Protein AF-X1B028-F1 (afdb_monomer_lite)

pLDDT: mean 74.96, std 14.42, range [39.03, 93.81]

Foldseek 3Di:
DQPWKKKKWKWWQDPPPGTDTPDIDTPDDPVPDPPLVVLCVVPPWDDWDKDDDPQWIKTKTKDWDQDPPDPVRIIIMMMIIITRDPDPCVVVVVD

Secondary structure (DSSP, 8-state):
----EEEEEEEEEETTTEEEEEEEEES--GGG-HHHHHHHHT-SSPPPEEEE-SS-EEEEEEEEEE-SSSTTSEEEEEEEEEEE-S-TTTTTT--

Structure (mmCIF, N/CA/C/O backbone):
data_AF-X1B028-F1
#
_entry.id   AF-X1B028-F1
#
loop_
_atom_site.group_PDB
_atom_site.id
_atom_site.type_symbol
_atom_site.label_atom_id
_atom_site.label_alt_id
_atom_site.label_comp_id
_atom_site.label_asym_id
_atom_site.label_entity_id
_atom_site.label_seq_id
_atom_site.pdbx_PDB_ins_code
_atom_site.Cartn_x
_atom_site.Cartn_y
_atom_site.Cartn_z
_atom_site.occupancy
_atom_site.B_iso_or_equiv
_atom_site.auth_seq_id
_atom_site.auth_comp_id
_atom_site.auth_asym_id
_atom_site.auth_atom_id
_atom_site.pdbx_PDB_model_num
ATOM 1 N N . GLU A 1 1 ? -23.813 3.323 14.507 1.00 43.28 1 GLU A N 1
ATOM 2 C CA . GLU A 1 1 ? -22.871 2.222 14.792 1.00 43.28 1 GLU A CA 1
ATOM 3 C C . GLU A 1 1 ? -21.665 2.382 13.881 1.00 43.28 1 GLU A C 1
ATOM 5 O O . GLU A 1 1 ? -21.815 2.262 12.671 1.00 43.28 1 GLU A O 1
ATOM 10 N N . ASN A 1 2 ? -20.504 2.754 14.426 1.00 49.44 2 ASN A N 1
ATOM 11 C CA . ASN A 1 2 ? -19.271 2.833 13.642 1.00 49.44 2 ASN A CA 1
ATOM 12 C C . ASN A 1 2 ? -18.770 1.398 13.450 1.00 49.44 2 ASN A C 1
ATOM 14 O O . ASN A 1 2 ? -18.189 0.818 14.363 1.00 49.44 2 ASN A O 1
ATOM 18 N N . LYS A 1 3 ? -19.093 0.782 12.307 1.00 56.81 3 LYS A N 1
ATOM 19 C CA . LYS A 1 3 ? -18.559 -0.537 11.959 1.00 56.81 3 LYS A CA 1
ATOM 20 C C . LYS A 1 3 ? -17.068 -0.382 11.697 1.00 56.81 3 LYS A C 1
ATOM 22 O O . LYS A 1 3 ? -16.688 0.222 10.694 1.00 56.81 3 LYS A O 1
ATOM 27 N N . GLU A 1 4 ? -16.255 -0.942 12.586 1.00 64.69 4 GLU A N 1
ATOM 28 C CA . GLU A 1 4 ? -14.823 -1.114 12.362 1.00 64.69 4 GLU A CA 1
ATOM 29 C C . GLU A 1 4 ? -14.619 -1.733 10.978 1.00 64.69 4 GLU A C 1
ATOM 31 O O . GLU A 1 4 ? -15.138 -2.804 10.655 1.00 64.69 4 GLU A O 1
ATOM 36 N N . SER A 1 5 ? -13.927 -1.000 10.113 1.00 71.88 5 SER A N 1
ATOM 37 C CA . SER A 1 5 ? -13.748 -1.372 8.716 1.00 71.88 5 SER A CA 1
ATOM 38 C C . SER A 1 5 ? -12.262 -1.426 8.433 1.00 71.88 5 SER A C 1
ATOM 40 O O . SER A 1 5 ? -11.601 -0.391 8.336 1.00 71.88 5 SER A O 1
ATOM 42 N N . ARG A 1 6 ? -11.763 -2.644 8.238 1.00 78.62 6 ARG A N 1
ATOM 43 C CA . ARG A 1 6 ? -10.395 -2.903 7.799 1.00 78.62 6 ARG A CA 1
ATOM 44 C C . ARG A 1 6 ? -10.404 -3.284 6.329 1.00 78.62 6 ARG A C 1
ATOM 46 O O . ARG A 1 6 ? -11.130 -4.195 5.920 1.00 78.62 6 ARG A O 1
ATOM 53 N N . ARG A 1 7 ? -9.643 -2.560 5.514 1.00 87.19 7 ARG A N 1
ATOM 54 C CA . ARG A 1 7 ? -9.623 -2.752 4.059 1.00 87.19 7 ARG A CA 1
ATOM 55 C C . ARG A 1 7 ? -8.197 -2.786 3.546 1.00 87.19 7 ARG A C 1
ATOM 57 O O . ARG A 1 7 ? -7.346 -2.034 4.012 1.00 87.19 7 ARG A O 1
ATOM 64 N N . LEU A 1 8 ? -7.971 -3.652 2.571 1.00 87.56 8 LEU A N 1
ATOM 65 C CA . LEU A 1 8 ? -6.727 -3.733 1.823 1.00 87.56 8 LEU A CA 1
ATOM 66 C C . LEU A 1 8 ? -6.966 -3.174 0.428 1.00 87.56 8 LEU A C 1
ATOM 68 O O . LEU A 1 8 ? -7.900 -3.598 -0.254 1.00 87.56 8 LEU A O 1
ATOM 72 N N . TYR A 1 9 ? -6.093 -2.273 0.005 1.00 90.62 9 TYR A N 1
ATOM 73 C CA . TYR A 1 9 ? -6.022 -1.775 -1.358 1.00 90.62 9 TYR A CA 1
ATOM 74 C C . TYR A 1 9 ? -4.613 -1.979 -1.898 1.00 90.62 9 TYR A C 1
ATOM 76 O O . TYR A 1 9 ? -3.635 -1.789 -1.179 1.00 90.62 9 TYR A O 1
ATOM 84 N N . ILE A 1 10 ? -4.512 -2.361 -3.164 1.00 89.38 10 ILE A N 1
ATOM 85 C CA . ILE A 1 10 ? -3.257 -2.407 -3.905 1.00 89.38 10 ILE A CA 1
ATOM 86 C C . ILE A 1 10 ? -3.431 -1.502 -5.109 1.00 89.38 10 ILE A C 1
ATOM 88 O O . ILE A 1 10 ? -4.340 -1.702 -5.917 1.00 89.38 10 ILE A O 1
ATOM 92 N N . PHE A 1 11 ? -2.564 -0.511 -5.212 1.00 92.75 11 PHE A N 1
ATOM 93 C CA . PHE A 1 11 ? -2.509 0.429 -6.313 1.00 92.75 11 PHE A CA 1
ATOM 94 C C . PHE A 1 11 ? -1.306 0.118 -7.193 1.00 92.75 11 PH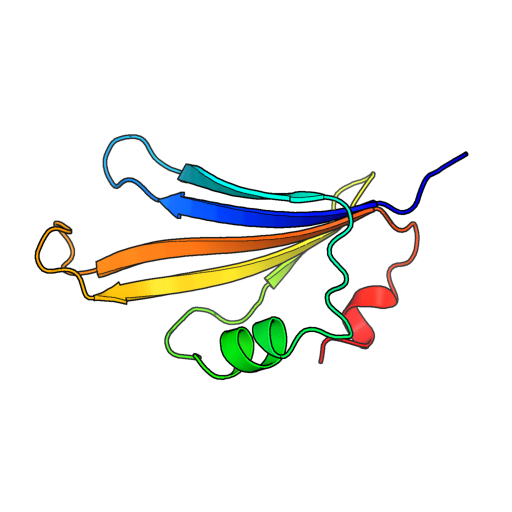E A C 1
ATOM 96 O O . PHE A 1 11 ? -0.222 -0.165 -6.688 1.00 92.75 11 PHE A O 1
ATOM 103 N N . TYR A 1 12 ? -1.513 0.194 -8.500 1.00 92.25 12 TYR A N 1
ATOM 104 C CA . TYR A 1 12 ? -0.465 0.214 -9.512 1.00 92.25 12 TYR A CA 1
ATOM 105 C C . TYR A 1 12 ? -0.287 1.652 -10.001 1.00 92.25 12 TYR A C 1
ATOM 107 O O . TYR A 1 12 ? -1.278 2.314 -10.303 1.00 92.25 12 TYR A O 1
ATOM 115 N N . PHE A 1 13 ? 0.945 2.144 -10.079 1.00 91.19 13 PHE A N 1
ATOM 116 C CA . PHE A 1 13 ? 1.244 3.507 -10.512 1.00 91.19 13 PHE A CA 1
ATOM 117 C C . PHE A 1 13 ? 1.640 3.485 -11.981 1.00 91.19 13 PHE A C 1
ATOM 119 O O . PHE A 1 13 ? 2.805 3.308 -12.338 1.00 91.19 13 PHE A O 1
ATOM 126 N N . ASP A 1 14 ? 0.636 3.667 -12.832 1.00 88.75 14 ASP A N 1
ATOM 127 C CA . ASP A 1 14 ? 0.835 3.833 -14.261 1.00 88.75 14 ASP A CA 1
ATOM 128 C C . ASP A 1 14 ? 1.643 5.113 -14.512 1.00 88.75 14 ASP A C 1
ATOM 130 O O . ASP A 1 14 ? 1.323 6.187 -14.000 1.00 88.75 14 ASP A O 1
ATOM 134 N N . GLN A 1 15 ? 2.704 5.011 -15.309 1.00 82.12 15 GLN A N 1
ATOM 135 C CA . GLN A 1 15 ? 3.621 6.129 -15.550 1.00 82.12 15 GLN A CA 1
ATOM 136 C C . GLN A 1 15 ? 3.008 7.255 -16.399 1.00 82.12 15 GLN A C 1
ATOM 138 O O . GLN A 1 15 ? 3.611 8.321 -16.526 1.00 82.12 15 GLN A O 1
ATOM 143 N N . VAL A 1 16 ? 1.849 7.017 -17.017 1.00 85.31 16 VAL A N 1
ATOM 144 C CA . VAL A 1 16 ? 1.126 7.982 -17.850 1.00 85.31 16 VAL A CA 1
ATOM 145 C C . VAL A 1 16 ? -0.158 8.429 -17.161 1.00 85.31 16 VAL A C 1
ATOM 147 O O . VAL A 1 16 ? -0.432 9.624 -17.096 1.00 85.31 16 VAL A O 1
ATOM 150 N N . GLU A 1 17 ? -0.938 7.483 -16.642 1.00 88.00 17 GLU A N 1
ATOM 151 C CA . GLU A 1 17 ? -2.274 7.753 -16.094 1.00 88.00 17 GLU A CA 1
ATOM 152 C C . GLU A 1 17 ? -2.295 7.912 -14.564 1.00 88.00 17 GLU A C 1
ATOM 154 O O . GLU A 1 17 ? -3.297 8.360 -14.007 1.00 88.00 17 GLU A O 1
ATOM 159 N N . GLY A 1 18 ? -1.197 7.590 -13.877 1.00 88.31 18 GLY A N 1
ATOM 160 C CA . GLY A 1 18 ? -1.083 7.686 -12.424 1.00 88.31 18 GLY A CA 1
ATOM 161 C C . GLY A 1 18 ? -1.636 6.463 -11.674 1.00 88.31 18 GLY A C 1
ATOM 162 O O . GLY A 1 18 ? -1.694 5.357 -12.220 1.00 88.31 18 GLY A O 1
ATOM 163 N N . PRO A 1 19 ? -2.001 6.612 -10.386 1.00 91.19 19 PRO A N 1
ATOM 164 C CA . PRO A 1 19 ? -2.388 5.488 -9.541 1.00 91.19 19 PRO A CA 1
ATOM 165 C C . PRO A 1 19 ? -3.736 4.889 -9.959 1.00 91.19 19 PRO A C 1
ATOM 167 O O . PRO A 1 19 ? -4.768 5.558 -9.967 1.00 91.19 19 PRO A O 1
ATOM 170 N N . LYS A 1 20 ? -3.734 3.585 -10.225 1.00 93.81 20 LYS A N 1
ATOM 171 C CA . LYS A 1 20 ? -4.911 2.774 -10.537 1.00 93.81 20 LYS A CA 1
ATOM 172 C C . LYS A 1 20 ? -5.131 1.737 -9.455 1.00 93.81 20 LYS A C 1
ATOM 174 O O . LYS A 1 20 ? -4.188 1.087 -9.005 1.00 93.81 20 LYS A O 1
ATOM 179 N N . LEU A 1 21 ? -6.387 1.541 -9.060 1.00 93.12 21 LEU A N 1
ATOM 180 C CA . LEU A 1 21 ? -6.742 0.452 -8.160 1.00 93.12 21 LEU A CA 1
ATOM 181 C C . LEU A 1 21 ? -6.549 -0.884 -8.888 1.00 93.12 21 LEU A C 1
ATOM 183 O O . LEU A 1 21 ? -7.281 -1.195 -9.823 1.00 93.12 21 LEU A O 1
ATOM 187 N N . PHE A 1 22 ? -5.568 -1.663 -8.445 1.00 89.06 22 PHE A N 1
ATOM 188 C CA . PHE A 1 22 ? -5.262 -2.980 -8.994 1.00 89.06 22 PHE A CA 1
ATOM 189 C C . PHE A 1 22 ? -6.057 -4.081 -8.286 1.00 89.06 22 PHE A C 1
ATOM 191 O O . PHE A 1 22 ? -6.580 -4.992 -8.922 1.00 89.06 22 PHE A O 1
ATOM 198 N N . PHE A 1 23 ? -6.171 -3.989 -6.959 1.00 88.31 23 PHE A N 1
ATOM 199 C CA . PHE A 1 23 ? -6.892 -4.963 -6.144 1.00 88.31 23 PHE A CA 1
ATOM 200 C C . PHE A 1 23 ? -7.473 -4.312 -4.888 1.00 88.31 23 PHE A C 1
ATOM 202 O O . PHE A 1 23 ? -6.851 -3.430 -4.297 1.00 88.31 23 PHE A O 1
ATOM 209 N N . SER A 1 24 ? -8.639 -4.780 -4.439 1.00 90.12 24 SER A N 1
ATOM 210 C CA . SER A 1 24 ? -9.202 -4.404 -3.144 1.00 90.12 24 SER A CA 1
ATOM 211 C C . SER A 1 24 ? -9.854 -5.587 -2.436 1.00 90.12 24 SER A C 1
ATOM 213 O O . SER A 1 24 ? -10.386 -6.506 -3.061 1.00 90.12 24 SER A O 1
ATOM 215 N N . LYS A 1 25 ? -9.824 -5.556 -1.102 1.00 86.50 25 LYS A N 1
ATOM 216 C CA . LYS A 1 25 ? -10.528 -6.516 -0.251 1.00 86.50 25 LYS A CA 1
ATOM 217 C C . LYS A 1 25 ? -11.118 -5.826 0.973 1.00 86.50 25 LYS A C 1
ATOM 219 O O . LYS A 1 25 ? -10.416 -5.135 1.714 1.00 86.50 25 LYS A O 1
ATOM 224 N N . HIS A 1 26 ? -12.411 -6.052 1.184 1.00 83.19 26 HIS A N 1
ATOM 225 C CA . HIS A 1 26 ? -13.130 -5.651 2.390 1.00 83.19 26 HIS A CA 1
ATOM 226 C C . HIS A 1 26 ? -12.940 -6.693 3.501 1.00 83.19 26 HIS A C 1
ATOM 228 O O . HIS A 1 26 ? -12.719 -7.867 3.207 1.00 83.19 26 HIS A O 1
ATOM 234 N N . GLU A 1 27 ? -13.008 -6.252 4.760 1.00 78.06 27 GLU A N 1
ATOM 235 C CA . GLU A 1 27 ? -12.847 -7.100 5.956 1.00 78.06 27 GLU A CA 1
ATOM 236 C C . GLU A 1 27 ? -11.498 -7.841 5.993 1.00 78.06 27 GLU A C 1
ATOM 238 O O . GLU A 1 27 ? -11.392 -9.017 6.340 1.00 78.06 27 GLU A O 1
ATOM 243 N N . PHE A 1 28 ? -10.428 -7.147 5.603 1.00 73.81 28 PHE A N 1
ATOM 244 C CA . PHE A 1 28 ? -9.080 -7.702 5.664 1.00 73.81 28 PHE A CA 1
ATOM 245 C C . PHE A 1 28 ? -8.529 -7.611 7.092 1.00 73.81 28 PHE A C 1
ATOM 247 O O . PHE A 1 28 ? -8.522 -6.531 7.673 1.00 73.81 28 PHE A O 1
ATOM 254 N N . ASN A 1 29 ? -8.028 -8.714 7.658 1.00 68.44 29 ASN A N 1
ATOM 255 C CA . ASN A 1 29 ? -7.398 -8.705 8.980 1.00 68.44 29 ASN A CA 1
ATOM 256 C C . ASN A 1 29 ? -5.858 -8.671 8.858 1.00 68.44 29 ASN A C 1
ATOM 258 O O . ASN A 1 29 ? -5.261 -9.712 8.569 1.00 68.44 29 ASN A O 1
ATOM 262 N N . PRO A 1 30 ? -5.204 -7.512 9.079 1.00 59.41 30 PRO A N 1
ATOM 263 C CA . PRO A 1 30 ? -3.757 -7.372 8.925 1.00 59.41 30 PRO A CA 1
ATOM 264 C C 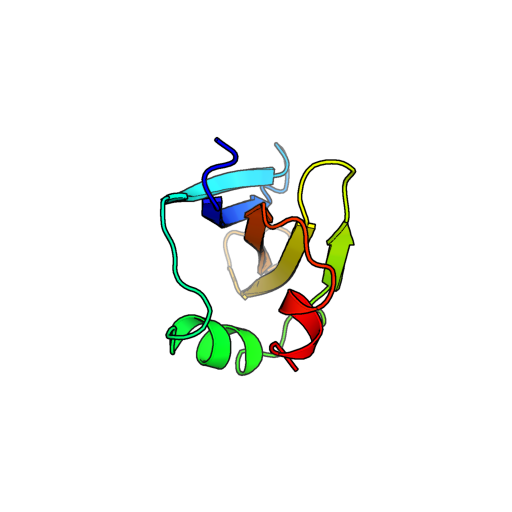. PRO A 1 30 ? -2.957 -8.135 9.987 1.00 59.41 30 PRO A C 1
ATOM 266 O O . PRO A 1 30 ? -1.914 -8.703 9.676 1.00 59.41 30 PRO A O 1
ATOM 269 N N . PHE A 1 31 ? -3.486 -8.243 11.207 1.00 57.38 31 PHE A N 1
ATOM 270 C CA . PHE A 1 31 ? -2.791 -8.827 12.361 1.00 57.38 31 PHE A CA 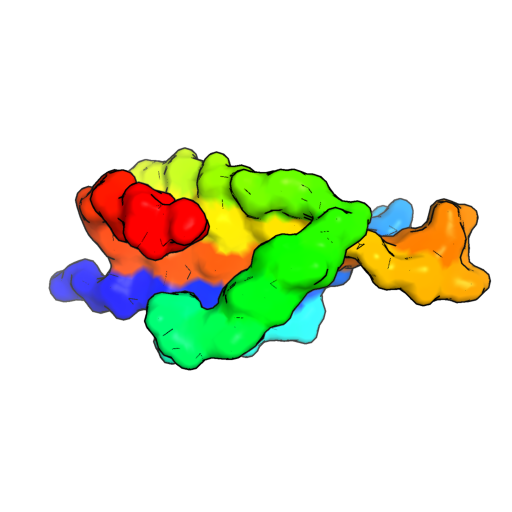1
ATOM 271 C C . PHE A 1 31 ? -2.587 -10.347 12.290 1.00 57.38 31 PHE A C 1
ATOM 273 O O . PHE A 1 31 ? -1.978 -10.922 13.182 1.00 57.38 31 PHE A O 1
ATOM 280 N N . ASN A 1 32 ? -3.106 -11.007 11.252 1.00 55.22 32 ASN A N 1
ATOM 281 C CA . ASN A 1 32 ? -2.954 -12.449 11.054 1.00 55.22 32 ASN A CA 1
ATOM 282 C C . ASN A 1 32 ? -2.355 -12.792 9.685 1.00 55.22 32 ASN A C 1
ATOM 284 O O . ASN A 1 32 ? -2.487 -13.915 9.199 1.00 55.22 32 ASN A O 1
ATOM 288 N N . SER A 1 33 ? -1.782 -11.806 8.994 1.00 56.47 33 SER A N 1
ATOM 289 C CA . SER A 1 33 ? -1.362 -12.006 7.619 1.00 56.47 33 SER A CA 1
ATOM 290 C C . SER A 1 33 ? 0.151 -12.168 7.553 1.00 56.47 33 SER A C 1
ATOM 292 O O . SER A 1 33 ? 0.895 -11.198 7.615 1.00 56.47 33 SER A O 1
ATOM 294 N N . VAL A 1 34 ? 0.580 -13.407 7.303 1.00 62.44 34 VAL A N 1
ATOM 295 C CA . VAL A 1 34 ? 1.885 -13.740 6.704 1.00 62.44 34 VAL A CA 1
ATOM 296 C C . VAL A 1 34 ? 2.195 -12.805 5.527 1.00 62.44 34 VAL A C 1
ATOM 298 O O . VAL A 1 34 ? 3.345 -12.502 5.257 1.00 62.44 34 VAL A O 1
ATOM 301 N N . LEU A 1 35 ? 1.158 -12.290 4.857 1.00 65.19 35 LEU A N 1
ATOM 302 C CA . LEU A 1 35 ? 1.262 -11.243 3.852 1.00 65.19 35 LEU A CA 1
ATOM 303 C C . LEU A 1 35 ? 1.953 -9.972 4.373 1.00 65.19 35 LEU A C 1
ATOM 305 O O . LEU A 1 35 ? 2.823 -9.482 3.680 1.00 65.19 35 LEU A O 1
ATOM 309 N N . LEU A 1 36 ? 1.625 -9.437 5.552 1.00 63.06 36 LEU A N 1
AT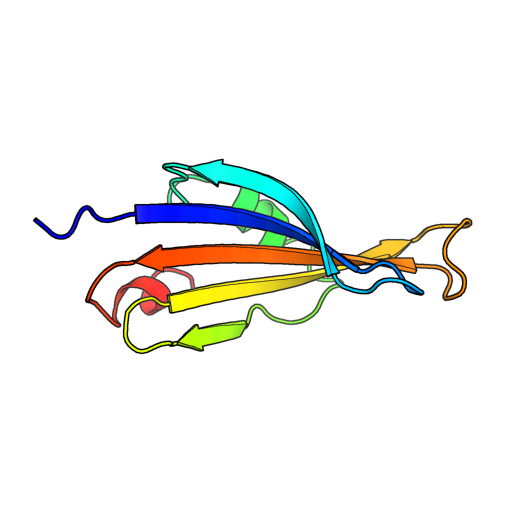OM 310 C CA . LEU A 1 36 ? 2.295 -8.252 6.105 1.00 63.06 36 LEU A CA 1
ATOM 311 C C . LEU A 1 36 ? 3.762 -8.526 6.427 1.00 63.06 36 LEU A C 1
ATOM 313 O O . LEU A 1 36 ? 4.605 -7.726 6.045 1.00 63.06 36 LEU A O 1
ATOM 317 N N . ASP A 1 37 ? 4.078 -9.670 7.029 1.00 66.75 37 ASP A N 1
ATOM 318 C CA . ASP A 1 37 ? 5.467 -10.063 7.305 1.00 66.75 37 ASP A CA 1
ATOM 319 C C . ASP A 1 37 ? 6.261 -10.270 6.013 1.00 66.75 37 ASP A C 1
ATOM 321 O O . ASP A 1 37 ? 7.412 -9.850 5.893 1.00 66.75 37 ASP A O 1
ATOM 325 N N . ILE A 1 38 ? 5.632 -10.868 5.001 1.00 65.50 38 ILE A N 1
ATOM 326 C CA . ILE A 1 38 ? 6.174 -10.964 3.648 1.00 65.50 38 ILE A CA 1
ATOM 327 C C . ILE A 1 38 ? 6.406 -9.552 3.098 1.00 65.50 38 ILE A C 1
ATOM 329 O O . ILE A 1 38 ? 7.509 -9.227 2.688 1.00 65.50 38 ILE A O 1
ATOM 333 N N . LEU A 1 39 ? 5.423 -8.661 3.149 1.00 63.03 39 LEU A N 1
ATOM 334 C CA . LEU A 1 39 ? 5.555 -7.306 2.613 1.00 63.03 39 LEU A CA 1
ATOM 335 C C . LEU A 1 39 ? 6.626 -6.481 3.335 1.00 63.03 39 LEU A C 1
ATOM 337 O O . LEU A 1 39 ? 7.380 -5.769 2.682 1.00 63.03 39 LEU A O 1
ATOM 341 N N . LEU A 1 40 ? 6.743 -6.620 4.655 1.00 59.88 40 LEU A N 1
ATOM 342 C CA . LEU A 1 40 ? 7.795 -6.000 5.458 1.00 59.88 40 LEU A CA 1
ATOM 343 C C . LEU A 1 40 ? 9.176 -6.617 5.171 1.00 59.88 40 LEU A C 1
ATOM 345 O O . LEU A 1 40 ? 10.176 -5.900 5.188 1.00 59.88 40 LEU A O 1
ATOM 349 N N . SER A 1 41 ? 9.246 -7.922 4.879 1.00 60.44 41 SER A N 1
ATOM 350 C CA . SER A 1 41 ? 10.500 -8.627 4.565 1.00 60.44 41 SER A CA 1
ATOM 351 C C . SER A 1 41 ? 10.967 -8.462 3.117 1.00 60.44 41 SER A C 1
ATOM 353 O O . SER A 1 41 ? 12.168 -8.533 2.863 1.00 60.44 41 SER A O 1
ATOM 355 N N . TYR A 1 42 ? 10.077 -8.126 2.179 1.00 59.34 42 TYR A N 1
ATOM 356 C CA . TYR A 1 42 ? 10.400 -7.732 0.798 1.00 59.34 42 TYR A CA 1
ATOM 357 C C . TYR A 1 42 ? 11.034 -6.326 0.700 1.00 59.34 42 TYR A C 1
ATOM 359 O O . TYR A 1 42 ? 10.960 -5.692 -0.351 1.00 59.34 42 TYR A O 1
ATOM 367 N N . GLY A 1 43 ? 11.685 -5.859 1.775 1.00 49.59 43 GLY A N 1
ATOM 368 C CA . GLY A 1 43 ? 12.322 -4.554 1.992 1.00 49.59 43 GLY A CA 1
ATOM 369 C C . GLY A 1 43 ? 13.423 -4.151 1.004 1.00 49.59 43 GLY A C 1
ATOM 370 O O . GLY A 1 43 ? 14.549 -3.869 1.401 1.00 49.59 43 GLY A O 1
ATOM 371 N N . GLY A 1 44 ? 13.082 -4.080 -0.280 1.00 50.06 44 GLY A N 1
ATOM 372 C CA . GLY A 1 44 ? 13.721 -3.259 -1.306 1.00 50.06 44 GLY A CA 1
ATOM 373 C C . GLY A 1 44 ? 12.878 -2.030 -1.688 1.00 50.06 44 GLY A C 1
ATOM 374 O O . GLY A 1 44 ? 13.296 -1.261 -2.548 1.00 50.06 44 GLY A O 1
ATOM 375 N N . GLY A 1 45 ? 11.700 -1.850 -1.071 1.00 59.72 45 GLY A N 1
ATOM 376 C CA . GLY A 1 45 ? 10.820 -0.678 -1.187 1.00 59.72 45 GLY A CA 1
ATOM 377 C C . GLY A 1 45 ? 10.882 0.240 0.042 1.00 59.72 45 GLY A C 1
ATOM 378 O O . GLY A 1 45 ? 11.504 -0.097 1.049 1.00 59.72 45 GLY A O 1
ATOM 379 N N . GLU A 1 46 ? 10.267 1.421 -0.050 1.00 65.00 46 GLU A N 1
ATOM 380 C CA . GLU A 1 46 ? 10.291 2.461 0.990 1.00 65.00 46 GLU A CA 1
ATOM 381 C C . GLU A 1 46 ? 9.765 1.945 2.344 1.00 65.00 46 GLU A C 1
ATOM 383 O O . GLU A 1 46 ? 8.935 1.036 2.409 1.00 65.00 46 GLU A O 1
ATOM 388 N N . LYS A 1 47 ? 10.238 2.535 3.454 1.00 69.81 47 LYS A N 1
ATOM 389 C CA . LYS A 1 47 ? 9.729 2.194 4.794 1.00 69.81 47 LYS A CA 1
ATOM 390 C C . LYS A 1 47 ? 8.212 2.424 4.846 1.00 69.81 47 LYS A C 1
ATOM 392 O O . LYS A 1 47 ? 7.759 3.441 4.318 1.00 69.81 47 LYS A O 1
ATOM 397 N N . PRO A 1 48 ? 7.439 1.543 5.511 1.00 76.56 48 PRO A N 1
ATOM 398 C CA . PRO A 1 48 ? 6.008 1.754 5.660 1.00 76.56 48 PRO A CA 1
ATOM 399 C C . PRO A 1 48 ? 5.742 3.099 6.342 1.00 76.56 48 PRO A C 1
ATOM 401 O O . PRO A 1 48 ? 6.419 3.453 7.312 1.00 76.56 48 PRO A O 1
ATOM 404 N N . PHE A 1 49 ? 4.761 3.844 5.837 1.00 80.00 49 PHE A N 1
ATOM 405 C CA . PHE A 1 49 ? 4.442 5.180 6.334 1.00 80.00 49 PHE A CA 1
ATOM 406 C C . PHE A 1 49 ? 2.945 5.317 6.644 1.00 80.00 49 PHE A C 1
ATOM 408 O O . PHE A 1 49 ? 2.093 5.013 5.797 1.00 80.00 49 PHE A O 1
ATOM 415 N N . PRO A 1 50 ? 2.597 5.760 7.865 1.00 81.62 50 PRO A N 1
ATOM 416 C CA . PRO A 1 50 ? 1.215 6.005 8.226 1.00 81.62 50 PRO A CA 1
ATOM 417 C C . PRO A 1 50 ? 0.740 7.367 7.702 1.00 81.62 50 PRO A C 1
ATOM 419 O O . PRO A 1 50 ? 1.486 8.345 7.732 1.00 81.62 50 PRO A O 1
ATOM 422 N N . ILE A 1 51 ? -0.520 7.449 7.273 1.00 84.06 51 ILE A N 1
A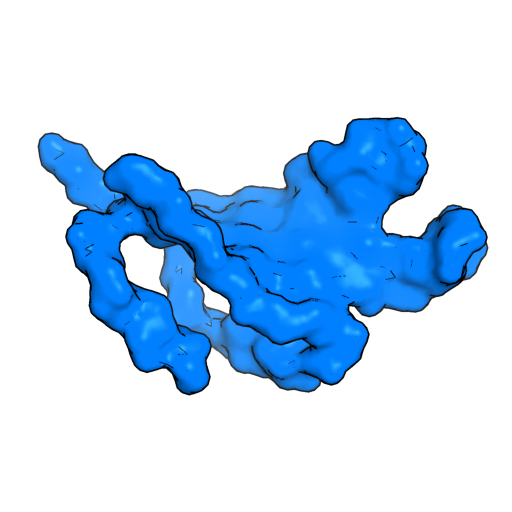TOM 423 C CA . ILE A 1 51 ? -1.222 8.718 7.027 1.00 84.06 51 ILE A CA 1
ATOM 424 C C . ILE A 1 51 ? -2.530 8.695 7.811 1.00 84.06 51 ILE A C 1
ATOM 426 O O . ILE A 1 51 ? -3.328 7.768 7.656 1.00 84.06 51 ILE A O 1
ATOM 430 N N . ALA A 1 52 ? -2.744 9.715 8.640 1.00 81.88 52 ALA A N 1
ATOM 431 C CA . ALA A 1 52 ? -3.956 9.890 9.428 1.00 81.88 52 ALA A CA 1
ATOM 432 C C . ALA A 1 52 ? -4.869 10.948 8.796 1.00 81.88 52 ALA A C 1
ATOM 434 O O . ALA A 1 52 ? -4.412 12.030 8.429 1.00 81.88 52 ALA A O 1
ATOM 435 N N . PHE A 1 53 ? -6.153 10.623 8.704 1.00 81.81 53 PHE A N 1
ATOM 436 C CA . PHE A 1 53 ? -7.246 11.512 8.324 1.00 81.81 53 PHE A CA 1
ATOM 437 C C . PHE A 1 53 ? -8.207 11.654 9.512 1.00 81.81 53 PHE A C 1
ATOM 439 O O . PHE A 1 53 ? -8.064 10.950 10.512 1.00 81.81 53 PHE A O 1
ATOM 446 N N . GLU A 1 54 ? -9.182 12.558 9.407 1.00 77.31 54 GLU A N 1
ATOM 447 C CA . GLU A 1 54 ? -10.176 12.795 10.466 1.00 77.31 54 GLU A CA 1
ATOM 448 C C . GLU A 1 54 ? -10.960 11.517 10.818 1.00 77.31 54 GLU A C 1
ATOM 450 O O . GLU A 1 54 ? -11.104 11.186 11.992 1.00 77.31 54 GLU A O 1
ATOM 455 N N . ASP A 1 55 ? -11.361 10.749 9.799 1.00 76.25 55 ASP A N 1
ATOM 456 C CA . ASP A 1 55 ? -12.248 9.589 9.963 1.00 76.25 55 ASP A CA 1
ATOM 457 C C . ASP A 1 55 ? -11.546 8.228 9.884 1.00 76.25 55 ASP A C 1
ATOM 459 O O . ASP A 1 55 ? -12.155 7.196 10.153 1.00 76.25 55 ASP A O 1
ATOM 463 N N . PHE A 1 56 ? -10.293 8.172 9.435 1.00 81.06 56 PHE A N 1
ATOM 464 C CA . PHE A 1 56 ? -9.588 6.905 9.249 1.00 81.06 56 PHE A CA 1
ATOM 465 C C . PHE A 1 56 ? -8.080 7.096 9.203 1.00 81.06 56 PHE A C 1
ATOM 467 O O . PHE A 1 56 ? -7.556 8.188 8.994 1.00 81.06 56 PHE A O 1
ATOM 474 N N . GLN A 1 57 ? -7.359 5.993 9.350 1.00 83.44 57 GLN A N 1
ATOM 475 C CA . GLN A 1 57 ? -5.911 5.965 9.232 1.00 83.44 57 GLN A CA 1
ATOM 476 C C . GLN A 1 57 ? -5.506 4.934 8.185 1.00 83.44 57 GLN A C 1
ATOM 478 O O . GLN A 1 57 ? -6.215 3.957 7.927 1.00 83.44 57 GLN A O 1
ATOM 483 N N . THR A 1 58 ? -4.358 5.163 7.562 1.00 85.88 58 THR A N 1
ATOM 484 C CA . THR A 1 58 ? -3.783 4.253 6.578 1.00 85.88 58 THR A CA 1
ATOM 485 C C . THR A 1 58 ? -2.350 3.905 6.933 1.00 85.88 58 THR A C 1
ATOM 487 O O . THR A 1 58 ? -1.609 4.773 7.383 1.00 85.88 58 THR A O 1
ATOM 490 N N . LEU A 1 59 ? -1.951 2.658 6.691 1.00 82.44 59 LEU A N 1
ATOM 491 C CA . LEU A 1 59 ? -0.550 2.253 6.621 1.00 82.44 59 LEU A CA 1
ATOM 492 C C . LEU A 1 59 ? -0.230 1.896 5.180 1.00 82.44 59 LEU A C 1
ATOM 494 O O . LEU A 1 59 ? -0.860 1.008 4.603 1.00 82.44 59 LEU A O 1
ATOM 498 N N . ASN A 1 60 ? 0.732 2.611 4.613 1.00 85.56 60 ASN A N 1
ATOM 499 C CA . ASN A 1 60 ? 1.083 2.506 3.209 1.00 85.56 60 ASN A CA 1
ATOM 500 C C . ASN A 1 60 ? 2.459 1.871 3.065 1.00 85.56 60 ASN A C 1
ATOM 502 O O . ASN A 1 60 ? 3.375 2.181 3.825 1.00 85.56 60 ASN A O 1
ATOM 506 N N . TYR A 1 61 ? 2.596 0.999 2.075 1.00 84.31 61 TYR A N 1
ATOM 507 C CA . TYR A 1 61 ? 3.851 0.367 1.710 1.00 84.31 61 TYR A CA 1
ATOM 508 C C . TYR A 1 61 ? 4.061 0.500 0.210 1.00 84.31 61 TYR A C 1
ATOM 510 O O . TYR A 1 61 ? 3.294 -0.057 -0.576 1.00 84.31 61 TYR A O 1
ATOM 518 N N . LYS A 1 62 ? 5.088 1.251 -0.181 1.00 86.88 62 LYS A N 1
ATOM 519 C CA . LYS A 1 62 ? 5.430 1.489 -1.580 1.00 86.88 62 LYS A CA 1
ATOM 520 C C . LYS A 1 62 ? 6.609 0.612 -1.978 1.00 86.88 62 LYS A C 1
ATOM 522 O O . LYS A 1 62 ? 7.630 0.579 -1.295 1.00 86.88 62 LYS A O 1
ATOM 527 N N . PHE A 1 63 ? 6.467 -0.100 -3.087 1.00 83.12 63 PHE A N 1
ATOM 528 C CA . PHE A 1 63 ? 7.476 -1.033 -3.569 1.00 83.12 63 PHE A CA 1
ATOM 529 C C . PHE A 1 63 ? 7.553 -1.039 -5.090 1.00 83.12 63 PHE A C 1
ATOM 531 O O . PHE A 1 63 ? 6.656 -0.567 -5.790 1.00 83.12 63 PHE A O 1
ATOM 538 N N . TYR A 1 64 ? 8.658 -1.587 -5.584 1.00 85.25 64 TYR A N 1
ATOM 539 C CA . TYR A 1 64 ? 8.991 -1.588 -6.996 1.00 85.25 64 TYR A CA 1
ATOM 540 C C . TYR A 1 64 ? 9.236 -3.015 -7.475 1.00 85.25 64 TYR A C 1
ATOM 542 O O . TYR A 1 64 ? 9.925 -3.791 -6.810 1.00 85.25 64 TYR A O 1
ATOM 550 N N . ILE A 1 65 ? 8.692 -3.357 -8.640 1.00 83.44 65 ILE A N 1
ATOM 551 C CA . ILE A 1 65 ? 8.923 -4.644 -9.296 1.00 83.44 65 ILE A CA 1
ATOM 552 C C . ILE A 1 65 ? 9.743 -4.389 -10.561 1.00 83.44 65 ILE A C 1
ATOM 554 O O . ILE A 1 65 ? 9.277 -3.655 -11.432 1.00 83.44 65 ILE A O 1
ATOM 558 N N . PRO A 1 66 ? 10.937 -4.990 -10.722 1.00 84.50 66 PRO A N 1
ATOM 559 C CA . PRO A 1 66 ? 11.684 -4.894 -11.970 1.00 84.50 66 PRO A CA 1
ATOM 560 C C . PRO A 1 66 ? 10.841 -5.368 -13.158 1.00 84.50 66 PRO A C 1
ATOM 562 O O . PRO A 1 66 ? 10.289 -6.469 -13.145 1.00 84.50 66 PRO A O 1
ATOM 565 N N . SER A 1 67 ? 10.762 -4.549 -14.202 1.00 83.38 67 SER A N 1
ATOM 566 C CA . SER A 1 67 ? 9.967 -4.833 -15.396 1.00 83.38 67 SER A CA 1
ATOM 567 C C . SER A 1 67 ? 10.683 -4.309 -16.623 1.00 83.38 67 SER A C 1
ATOM 569 O O . SER A 1 67 ? 11.069 -3.146 -16.693 1.00 83.38 67 SER A O 1
ATOM 571 N N . LYS A 1 68 ? 10.826 -5.175 -17.627 1.00 88.69 68 LYS A N 1
ATOM 572 C CA . LYS A 1 68 ? 11.379 -4.792 -18.934 1.00 88.69 68 LYS A CA 1
ATOM 573 C C . LYS A 1 68 ? 10.406 -3.941 -19.755 1.00 88.69 68 LYS A C 1
ATOM 575 O O . LYS A 1 68 ? 10.807 -3.398 -20.778 1.00 88.69 68 LYS A O 1
ATOM 580 N N . PHE A 1 69 ? 9.144 -3.870 -19.335 1.00 84.44 69 PHE A N 1
ATOM 581 C CA . PHE A 1 69 ? 8.092 -3.116 -20.013 1.00 84.44 69 PHE A CA 1
ATOM 582 C C . PHE A 1 69 ? 7.903 -1.714 -19.416 1.00 84.44 69 PHE A C 1
ATOM 584 O O . PHE A 1 69 ? 7.392 -0.829 -20.100 1.00 84.44 69 PHE A O 1
ATOM 591 N N . ALA A 1 70 ? 8.368 -1.485 -18.185 1.00 83.50 70 ALA A N 1
ATOM 592 C CA . ALA A 1 70 ? 8.378 -0.169 -17.560 1.00 83.50 70 ALA A CA 1
ATOM 593 C C . ALA A 1 70 ? 9.454 0.736 -18.176 1.00 83.50 70 ALA A C 1
ATOM 595 O O . ALA A 1 70 ? 10.599 0.314 -18.357 1.00 83.50 70 ALA A O 1
ATOM 596 N N . ARG A 1 71 ? 9.144 2.020 -18.416 1.00 80.06 71 ARG A N 1
ATOM 597 C CA . ARG A 1 71 ? 10.115 2.964 -19.014 1.00 80.06 71 ARG A CA 1
ATOM 598 C C . ARG A 1 71 ? 11.306 3.243 -18.097 1.00 80.06 71 ARG A C 1
ATOM 600 O O . ARG A 1 71 ? 12.403 3.494 -18.578 1.00 80.06 71 ARG A O 1
ATOM 607 N N . SER A 1 72 ? 11.090 3.186 -16.786 1.00 81.12 72 SER A N 1
ATOM 608 C CA . SER A 1 72 ? 12.125 3.336 -15.756 1.00 81.12 72 SER A CA 1
ATOM 609 C C . SER A 1 72 ? 12.844 2.023 -15.415 1.00 81.12 72 SER A C 1
ATOM 611 O O . SER A 1 72 ? 13.755 2.026 -14.591 1.00 81.12 72 SER A O 1
ATOM 613 N N . GLY A 1 73 ? 12.439 0.896 -16.016 1.00 85.19 73 GLY A N 1
ATOM 614 C CA . GLY A 1 73 ? 12.926 -0.445 -15.676 1.00 85.19 73 GLY A CA 1
ATOM 615 C C . GLY A 1 73 ? 12.252 -1.080 -14.451 1.00 85.19 73 GLY A C 1
ATOM 616 O O . GLY A 1 73 ? 12.588 -2.207 -14.083 1.00 85.19 73 GLY A O 1
ATOM 617 N N . PHE A 1 74 ? 11.293 -0.390 -13.827 1.00 86.50 74 PHE A N 1
ATOM 618 C CA . PHE A 1 74 ? 10.513 -0.895 -12.700 1.00 86.50 74 PHE A CA 1
ATOM 619 C C . PHE A 1 74 ? 9.058 -0.414 -12.743 1.00 86.50 74 PHE A C 1
ATOM 621 O O . PHE A 1 74 ? 8.779 0.739 -13.066 1.00 86.50 74 PHE A O 1
ATOM 628 N N . GLU A 1 75 ? 8.137 -1.300 -12.382 1.00 87.31 75 GLU A N 1
ATOM 629 C CA . GLU A 1 75 ? 6.754 -0.957 -12.058 1.00 87.31 75 GLU A CA 1
ATOM 630 C C . GLU A 1 75 ? 6.672 -0.509 -10.601 1.00 87.31 75 GLU A C 1
ATOM 632 O O . GLU A 1 75 ? 7.314 -1.102 -9.732 1.00 87.31 75 GLU A O 1
ATOM 637 N N . GLU A 1 76 ? 5.852 0.496 -10.323 1.00 89.31 76 GLU A N 1
ATOM 638 C CA . GLU A 1 76 ? 5.615 0.986 -8.970 1.00 89.31 76 GLU A CA 1
ATOM 639 C C . GLU A 1 76 ? 4.234 0.548 -8.473 1.00 89.31 76 GLU A C 1
ATOM 641 O O . GLU A 1 76 ? 3.228 0.645 -9.180 1.00 89.31 76 GLU A O 1
ATOM 646 N N . PHE A 1 77 ? 4.194 0.073 -7.231 1.00 88.69 77 PHE A N 1
ATOM 647 C CA . PHE A 1 77 ? 2.979 -0.346 -6.551 1.00 88.69 77 PHE A CA 1
ATOM 648 C C . PHE A 1 77 ? 2.927 0.221 -5.134 1.00 88.69 77 PHE A C 1
ATOM 650 O O . PHE A 1 77 ? 3.954 0.459 -4.496 1.00 88.69 77 PHE A O 1
ATOM 657 N N . MET A 1 78 ? 1.713 0.373 -4.609 1.00 89.56 78 MET A N 1
ATOM 658 C CA . MET A 1 78 ? 1.485 0.706 -3.207 1.00 89.56 78 MET A CA 1
ATOM 659 C C . MET A 1 78 ? 0.410 -0.186 -2.616 1.00 89.56 78 MET A C 1
ATOM 661 O O . MET A 1 78 ? -0.675 -0.329 -3.174 1.00 89.56 78 MET A O 1
ATOM 665 N N . ILE A 1 79 ? 0.703 -0.751 -1.457 1.00 87.19 79 ILE A N 1
ATOM 666 C CA . ILE A 1 79 ? -0.273 -1.435 -0.624 1.00 87.19 79 ILE A CA 1
ATOM 667 C C . ILE A 1 79 ? -0.722 -0.473 0.461 1.00 87.19 79 ILE A C 1
ATOM 669 O O . ILE A 1 79 ? 0.103 0.090 1.174 1.00 87.19 79 ILE A O 1
ATOM 673 N N . THR A 1 80 ? -2.030 -0.308 0.594 1.00 88.56 80 THR A N 1
ATOM 674 C CA . THR A 1 80 ? -2.652 0.571 1.578 1.00 88.56 80 THR A CA 1
ATOM 675 C C . THR A 1 80 ? -3.595 -0.241 2.448 1.00 88.56 80 THR A C 1
ATOM 677 O O . THR A 1 80 ? -4.613 -0.761 1.981 1.00 88.56 80 THR A O 1
ATOM 680 N N . PHE A 1 81 ? -3.271 -0.315 3.734 1.00 85.50 81 PHE A N 1
ATOM 681 C CA . PHE A 1 81 ? -4.164 -0.831 4.761 1.00 85.50 81 PHE A CA 1
ATOM 682 C C . PHE A 1 81 ? -4.944 0.331 5.349 1.00 85.50 81 PHE A C 1
ATOM 684 O O . PHE A 1 81 ? -4.360 1.182 6.011 1.00 85.50 81 PHE A O 1
ATOM 691 N N . LEU A 1 82 ? -6.251 0.366 5.113 1.00 86.50 82 LEU A N 1
ATOM 692 C CA . LEU A 1 82 ? -7.147 1.331 5.736 1.00 86.50 82 LEU A CA 1
ATOM 693 C C . LEU A 1 82 ? -7.732 0.719 7.003 1.00 86.50 82 LEU A C 1
ATOM 695 O O . LEU A 1 82 ? -8.340 -0.353 6.961 1.00 86.50 82 LEU A O 1
ATOM 699 N N . VAL A 1 83 ? -7.572 1.437 8.108 1.00 78.69 83 VAL A N 1
ATOM 700 C CA . VAL A 1 83 ? -8.149 1.112 9.406 1.00 78.69 83 VAL A CA 1
ATOM 701 C C . VAL A 1 83 ? -9.045 2.280 9.798 1.00 78.69 83 VAL A C 1
ATOM 703 O O . VAL A 1 83 ? -8.567 3.372 10.105 1.00 78.69 83 VAL A O 1
ATOM 706 N N . ASN A 1 84 ? -10.357 2.060 9.737 1.00 72.25 84 ASN A N 1
ATOM 707 C CA . ASN A 1 84 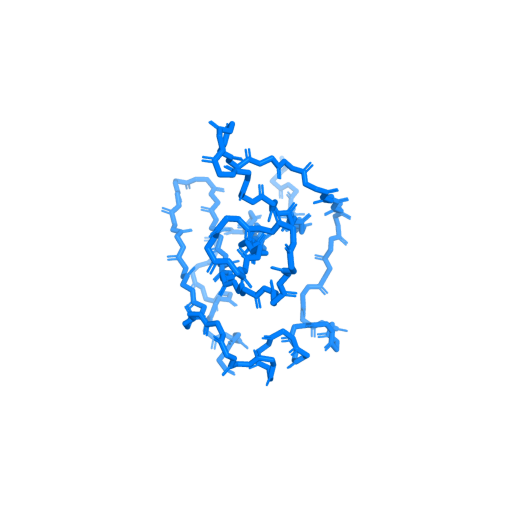? -11.331 2.964 10.336 1.00 72.25 84 ASN A CA 1
ATOM 708 C C . ASN A 1 84 ? -11.625 2.464 11.753 1.00 72.25 84 ASN A C 1
ATOM 710 O O . ASN A 1 84 ? -12.602 1.751 11.985 1.00 72.25 84 ASN A O 1
ATOM 714 N N . GLU A 1 85 ? -10.699 2.763 12.661 1.00 62.16 85 GLU A N 1
ATOM 715 C CA . GLU A 1 85 ? -10.863 2.557 14.094 1.00 62.16 85 GLU A CA 1
ATOM 716 C C . GLU A 1 85 ? -10.506 3.873 14.802 1.00 62.16 85 GLU A C 1
ATOM 718 O O . GLU A 1 85 ? -9.499 4.494 14.457 1.00 62.16 85 GLU A O 1
ATOM 723 N N . PRO A 1 86 ? -11.284 4.308 15.806 1.00 54.38 86 PRO A N 1
ATOM 724 C CA . PRO A 1 86 ? -11.092 5.592 16.492 1.00 54.38 86 PRO A CA 1
ATOM 725 C C . PRO A 1 86 ? -9.824 5.668 17.372 1.00 54.38 86 PRO A C 1
ATOM 727 O O . PRO A 1 86 ? -9.637 6.639 18.102 1.00 54.38 86 PRO A O 1
ATOM 730 N N . SER A 1 87 ? -8.948 4.657 17.336 1.00 54.22 87 SER A N 1
ATOM 731 C CA . SER A 1 87 ? -7.788 4.513 18.221 1.00 54.22 87 SER A CA 1
ATOM 732 C C . SER A 1 87 ? -6.463 4.703 17.478 1.00 54.22 87 SER A C 1
ATOM 734 O O . SER A 1 87 ? -6.130 3.975 16.543 1.00 54.22 87 SER A O 1
ATOM 736 N N . THR A 1 88 ? -5.649 5.646 17.958 1.00 51.62 88 THR A N 1
ATOM 737 C CA . THR A 1 88 ? -4.260 5.887 17.526 1.00 51.62 88 THR A CA 1
ATOM 738 C C . THR A 1 88 ? -3.271 4.814 18.001 1.00 51.62 88 THR A C 1
ATOM 740 O O . THR A 1 88 ? -2.095 4.855 17.638 1.00 51.62 88 THR A O 1
ATOM 743 N N . GLU A 1 89 ? -3.704 3.836 18.802 1.00 56.88 89 GLU A N 1
ATOM 744 C CA . GLU A 1 89 ? -2.825 2.787 19.337 1.00 56.88 89 GLU A CA 1
ATOM 745 C C . GLU A 1 89 ? -2.588 1.627 18.360 1.00 56.88 89 GLU A C 1
ATOM 747 O O . GLU A 1 89 ? -1.606 0.898 18.496 1.00 56.88 89 GLU A O 1
ATOM 752 N N . ASN A 1 90 ? -3.420 1.494 17.326 1.00 54.88 90 ASN A N 1
ATOM 753 C CA . ASN A 1 90 ? -3.420 0.338 16.425 1.00 54.88 90 ASN A CA 1
ATOM 754 C C . ASN A 1 90 ? -2.137 0.173 15.600 1.00 54.88 90 ASN A C 1
ATOM 756 O O . ASN A 1 90 ? -1.742 -0.949 15.289 1.00 54.88 90 ASN A O 1
ATOM 760 N N . PHE A 1 91 ? -1.433 1.267 15.297 1.00 55.03 91 PHE A N 1
ATOM 761 C CA . PHE A 1 91 ? -0.153 1.204 14.585 1.00 55.03 91 PHE A CA 1
ATOM 762 C C . PHE A 1 91 ? 1.050 0.987 15.504 1.00 55.03 91 PHE A C 1
ATOM 764 O O . PHE A 1 91 ? 2.115 0.614 15.019 1.00 55.03 91 PHE A O 1
ATOM 771 N N . LYS A 1 92 ? 0.907 1.149 16.830 1.00 53.88 92 LYS A N 1
ATOM 772 C CA . LYS A 1 92 ? 1.990 0.813 17.775 1.00 53.88 92 LYS A CA 1
ATOM 773 C C . LYS A 1 92 ? 2.271 -0.694 17.802 1.00 53.88 92 LYS A C 1
ATOM 775 O O . LYS A 1 92 ? 3.391 -1.080 18.121 1.00 53.88 92 LYS A O 1
ATOM 780 N N . LEU A 1 93 ? 1.268 -1.510 17.465 1.00 49.53 93 LEU A N 1
ATOM 781 C CA . LEU A 1 93 ? 1.342 -2.972 17.392 1.00 49.53 93 LEU A CA 1
ATOM 782 C C . LEU A 1 93 ? 1.899 -3.502 16.061 1.00 49.53 93 LEU A C 1
ATOM 784 O O . LEU A 1 93 ? 2.221 -4.679 15.978 1.00 49.53 93 LEU A O 1
ATOM 788 N N . LEU A 1 94 ? 2.016 -2.655 15.034 1.00 45.94 94 LEU A N 1
ATOM 789 C CA . LEU A 1 94 ? 2.515 -3.015 13.697 1.00 45.94 94 LEU A CA 1
ATOM 790 C C . LEU A 1 94 ? 4.026 -2.729 13.539 1.00 45.94 94 LEU A C 1
ATOM 792 O O . LEU A 1 94 ? 4.493 -2.493 12.426 1.00 45.94 94 LEU A O 1
ATOM 796 N N . LYS A 1 95 ? 4.760 -2.684 14.660 1.00 39.03 95 LYS A N 1
ATOM 797 C CA . LYS A 1 95 ? 6.213 -2.462 14.717 1.00 39.03 95 LYS A CA 1
ATOM 798 C C . LYS A 1 95 ? 7.011 -3.723 14.429 1.00 39.03 95 LYS A C 1
ATOM 800 O O . LYS A 1 95 ? 6.654 -4.772 15.002 1.00 39.03 95 LYS A O 1
#

Sequence (95 aa):
ENKESRRLYIFYFDQVEGPKLFFSKHEFNPFNSVLLDILLSYGGGEKPFPIAFEDFQTLNYKFYIPSKFARSGFEEFMITFLVNEPSTENFKLLK

Radius of gyration: 14.35 Å; chains: 1; bounding box: 37×26×39 Å

Organism: NCBI:txid412755